Protein AF-A0A940D0T0-F1 (afdb_monomer_lite)

Sequence (142 aa):
MQDNKRLHYIYLGTQILNILDLILHKTCALSEDHSNIPIKELLTLLKERENLIKKLNPYREELNAYTKGNISIPREIEQILLKIKQRLSEINECDEKILNTLKAKKEKIVKEISELADNNMRRKFFDRTKGARSKFIDIKQR

Radius of gyration: 29.34 Å; chains: 1; bounding box: 61×20×94 Å

Structure (mmCIF, N/CA/C/O backbone):
data_AF-A0A940D0T0-F1
#
_entry.id   AF-A0A940D0T0-F1
#
loop_
_atom_site.group_PDB
_atom_site.id
_atom_site.type_symbol
_atom_site.label_atom_id
_atom_site.label_alt_id
_atom_site.label_comp_id
_atom_site.label_asym_id
_atom_site.label_entity_id
_atom_site.label_seq_id
_atom_site.pdbx_PDB_ins_code
_atom_site.Cartn_x
_atom_site.Cartn_y
_atom_site.Cartn_z
_atom_site.occupancy
_atom_site.B_iso_or_equiv
_atom_site.auth_seq_id
_atom_site.auth_comp_id
_atom_site.auth_asym_id
_atom_site.auth_atom_id
_atom_site.pdbx_PDB_model_num
ATOM 1 N N . MET A 1 1 ? -18.565 10.268 34.042 1.00 55.25 1 MET A N 1
ATOM 2 C CA . MET A 1 1 ? -17.339 10.818 33.403 1.00 55.25 1 MET A CA 1
ATOM 3 C C . MET A 1 1 ? -16.513 9.766 32.652 1.00 55.25 1 MET A C 1
ATOM 5 O O . MET A 1 1 ? -15.985 10.103 31.599 1.00 55.25 1 MET A O 1
ATOM 9 N N . GLN A 1 2 ? -16.390 8.522 33.138 1.00 60.72 2 GLN A N 1
ATOM 10 C CA . GLN A 1 2 ? -15.662 7.447 32.433 1.00 60.72 2 GLN A CA 1
ATOM 11 C C . GLN A 1 2 ? -16.304 7.030 31.098 1.00 60.72 2 GLN A C 1
ATOM 13 O O . GLN A 1 2 ? -15.575 6.841 30.126 1.00 60.72 2 GLN A O 1
ATOM 18 N N . ASP A 1 3 ? -17.637 6.983 31.010 1.00 68.25 3 ASP A N 1
ATOM 19 C CA . ASP A 1 3 ? -18.320 6.577 29.771 1.00 68.25 3 ASP A CA 1
ATOM 20 C C . ASP A 1 3 ? -18.083 7.547 28.609 1.00 68.25 3 ASP A C 1
ATOM 22 O O . ASP A 1 3 ? -17.789 7.105 27.502 1.00 68.25 3 ASP A O 1
ATOM 26 N N . ASN A 1 4 ? -18.066 8.861 28.864 1.00 78.06 4 ASN A N 1
ATOM 27 C CA . ASN A 1 4 ? -17.743 9.856 27.832 1.00 78.06 4 ASN A 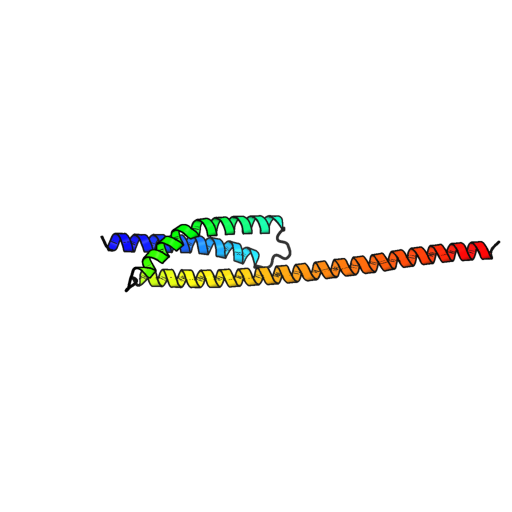CA 1
ATOM 28 C C . ASN A 1 4 ? -16.317 9.695 27.293 1.00 78.06 4 ASN A C 1
ATOM 30 O O . ASN A 1 4 ? -16.098 9.859 26.096 1.00 78.06 4 ASN A O 1
ATOM 34 N N . LYS A 1 5 ? -15.348 9.330 28.146 1.00 78.75 5 LYS A N 1
ATOM 35 C CA . LYS A 1 5 ? -13.984 9.035 27.685 1.00 78.75 5 LYS A CA 1
ATOM 36 C C . LYS A 1 5 ? -13.965 7.768 26.830 1.00 78.75 5 LYS A C 1
ATOM 38 O O . LYS A 1 5 ? -13.374 7.776 25.760 1.00 78.75 5 LYS A O 1
ATOM 43 N N . ARG A 1 6 ? -14.640 6.698 27.256 1.00 81.25 6 ARG A N 1
ATOM 44 C CA . ARG A 1 6 ? -14.729 5.445 26.486 1.00 81.25 6 ARG A CA 1
ATOM 45 C C . ARG A 1 6 ? -15.355 5.664 25.105 1.00 81.25 6 ARG A C 1
ATOM 47 O O . ARG A 1 6 ? -14.776 5.236 24.112 1.00 81.25 6 ARG A O 1
ATOM 54 N N . LEU A 1 7 ? -16.488 6.365 25.038 1.00 85.81 7 LEU A N 1
ATOM 55 C CA . LEU A 1 7 ? -17.162 6.726 23.785 1.00 85.81 7 LEU A CA 1
ATOM 56 C C . LEU A 1 7 ? -16.261 7.560 22.864 1.00 85.81 7 LEU A C 1
ATOM 58 O O . LEU A 1 7 ? -16.191 7.281 21.669 1.00 85.81 7 LEU A O 1
ATOM 62 N N . HIS A 1 8 ? -15.517 8.519 23.420 1.00 87.31 8 HIS A N 1
ATOM 63 C CA . HIS A 1 8 ? -14.552 9.323 22.667 1.00 87.31 8 HIS A CA 1
ATOM 64 C C . HIS A 1 8 ? -13.457 8.472 22.009 1.00 87.31 8 HIS A C 1
ATOM 66 O O . HIS A 1 8 ? -13.202 8.610 20.817 1.00 87.31 8 HIS A O 1
ATOM 72 N N . TYR A 1 9 ? -12.856 7.523 22.732 1.00 83.50 9 TYR A N 1
ATOM 73 C CA . TYR A 1 9 ? -11.807 6.668 22.158 1.00 83.50 9 TYR A CA 1
ATOM 74 C C . TYR A 1 9 ? -12.334 5.623 21.173 1.00 83.50 9 TYR A C 1
ATOM 76 O O . TYR A 1 9 ? -11.635 5.281 20.219 1.00 83.50 9 TYR A O 1
ATOM 84 N N . ILE A 1 10 ? -13.576 5.160 21.344 1.00 87.25 10 ILE A N 1
ATOM 85 C CA . ILE A 1 10 ? -14.262 4.348 20.328 1.00 87.25 10 ILE A CA 1
ATOM 86 C C . ILE A 1 10 ? -14.459 5.167 19.044 1.00 87.25 10 ILE A C 1
ATOM 88 O O . ILE A 1 10 ? -14.177 4.678 17.947 1.00 87.25 10 ILE A O 1
ATOM 92 N N . TYR A 1 11 ? -14.886 6.426 19.170 1.00 89.75 11 TYR A N 1
ATOM 93 C CA . TYR A 1 11 ? -15.023 7.338 18.037 1.00 89.75 11 TYR A CA 1
ATOM 94 C C . TYR A 1 11 ? -13.679 7.574 17.333 1.00 89.75 11 TYR A C 1
ATOM 96 O O . TYR A 1 11 ? -13.585 7.361 16.125 1.00 89.75 11 TYR A O 1
ATOM 104 N N . LEU A 1 12 ? -12.623 7.920 18.077 1.00 86.88 12 LEU A N 1
ATOM 105 C CA . LEU A 1 12 ? -11.271 8.102 17.534 1.00 86.88 12 LEU A CA 1
ATOM 106 C C . LEU A 1 12 ? -10.779 6.858 16.792 1.00 86.88 12 LEU A C 1
ATOM 108 O O . LEU A 1 12 ? -10.307 6.947 15.661 1.00 86.88 12 LEU A O 1
ATOM 112 N N . GLY A 1 13 ? -10.927 5.685 17.407 1.00 86.12 13 GLY A N 1
ATOM 113 C CA . GLY A 1 13 ? -10.534 4.424 16.797 1.00 86.12 13 GLY A CA 1
ATOM 114 C C . GLY A 1 13 ? -11.299 4.123 15.500 1.00 86.12 13 GLY A C 1
ATOM 115 O O . GLY A 1 13 ? -10.714 3.630 14.538 1.00 86.12 13 GLY A O 1
ATOM 116 N N . THR A 1 14 ? -12.579 4.497 15.432 1.00 89.00 14 THR A N 1
ATOM 117 C CA . THR A 1 14 ? -13.393 4.384 14.210 1.00 89.00 14 THR A CA 1
ATOM 118 C C . THR A 1 14 ? -12.912 5.347 13.119 1.00 89.00 14 THR A C 1
ATOM 120 O O . THR A 1 14 ? -12.796 4.949 11.963 1.00 89.00 14 THR A O 1
ATOM 123 N N . GLN A 1 15 ? -12.558 6.590 13.470 1.00 90.25 15 GLN A N 1
ATOM 124 C CA . GLN A 1 15 ? -11.981 7.550 12.516 1.00 90.25 15 GLN A CA 1
ATOM 125 C C . GLN A 1 15 ? -10.656 7.045 11.937 1.00 90.25 15 GLN A C 1
ATOM 127 O O . GLN A 1 15 ? -10.439 7.122 10.728 1.00 90.25 15 GLN A O 1
ATOM 132 N N . ILE A 1 16 ? -9.797 6.470 12.783 1.00 87.06 16 ILE A N 1
ATOM 133 C CA . ILE A 1 16 ? -8.548 5.844 12.342 1.00 87.06 16 ILE A CA 1
ATOM 134 C C . ILE A 1 16 ? -8.830 4.723 11.338 1.00 87.06 16 ILE A C 1
ATOM 136 O O . ILE A 1 16 ? -8.211 4.700 10.276 1.00 87.06 16 ILE A O 1
ATOM 140 N N . LEU A 1 17 ? -9.763 3.818 11.648 1.00 90.31 17 LEU A N 1
ATOM 141 C CA . LEU A 1 17 ? -10.114 2.711 10.757 1.00 90.31 17 LEU A CA 1
ATOM 142 C C . LEU A 1 17 ? -10.621 3.203 9.399 1.00 90.31 17 LEU A C 1
ATOM 144 O O . LEU A 1 17 ? -10.126 2.734 8.383 1.00 90.31 17 LEU A O 1
ATOM 148 N N . ASN A 1 18 ? -11.500 4.206 9.369 1.00 90.75 18 ASN A N 1
ATOM 149 C CA . ASN A 1 18 ? -11.997 4.779 8.115 1.00 90.75 18 ASN A CA 1
ATOM 150 C C . ASN A 1 18 ? -10.864 5.358 7.250 1.00 90.75 18 ASN A C 1
ATOM 152 O O . ASN A 1 18 ? -10.849 5.189 6.031 1.00 90.75 18 ASN A O 1
ATOM 156 N N . ILE A 1 19 ? -9.896 6.042 7.873 1.00 87.88 19 ILE A N 1
ATOM 157 C CA . ILE A 1 19 ? -8.727 6.575 7.162 1.00 87.88 19 ILE A CA 1
ATOM 158 C C . ILE A 1 19 ? -7.852 5.430 6.637 1.00 87.88 19 ILE A C 1
ATOM 160 O O . ILE A 1 19 ? -7.387 5.494 5.500 1.00 87.88 19 ILE A O 1
ATOM 164 N N . LEU A 1 20 ? -7.636 4.382 7.436 1.00 88.94 20 LEU A N 1
ATOM 165 C CA . LEU A 1 20 ? -6.860 3.212 7.023 1.00 88.94 20 LEU A CA 1
ATOM 166 C C . LEU A 1 20 ? -7.542 2.436 5.895 1.00 88.94 20 LEU A C 1
ATOM 168 O O . LEU A 1 20 ? -6.853 2.038 4.966 1.00 88.94 20 LEU A O 1
ATOM 172 N N . ASP A 1 21 ? -8.865 2.284 5.919 1.00 90.81 21 ASP A N 1
ATOM 173 C CA . ASP A 1 21 ? -9.632 1.659 4.837 1.00 90.81 21 ASP A CA 1
ATOM 174 C C . ASP A 1 21 ? -9.490 2.454 3.526 1.00 90.81 21 ASP A C 1
ATOM 176 O O . ASP A 1 21 ? -9.266 1.874 2.463 1.00 90.81 21 ASP A O 1
ATOM 180 N N . LEU A 1 22 ? -9.537 3.791 3.594 1.00 89.00 22 LEU A N 1
ATOM 181 C CA . LEU A 1 22 ? -9.295 4.665 2.439 1.00 89.00 22 LEU A CA 1
ATOM 182 C C . LEU A 1 22 ? -7.868 4.529 1.893 1.00 89.00 22 LEU A C 1
ATOM 184 O O . LEU A 1 22 ? -7.678 4.503 0.674 1.00 89.00 22 LEU A O 1
ATOM 188 N N . ILE A 1 23 ? -6.869 4.458 2.780 1.00 85.50 23 ILE A N 1
ATOM 189 C CA . ILE A 1 23 ? -5.475 4.220 2.390 1.00 85.50 23 ILE A CA 1
ATOM 190 C C . ILE A 1 23 ? -5.364 2.849 1.728 1.00 85.50 23 ILE A C 1
ATOM 192 O O . ILE A 1 23 ? -4.850 2.766 0.619 1.00 85.50 23 ILE A O 1
ATOM 196 N N . LEU A 1 24 ? -5.879 1.798 2.363 1.00 86.94 24 LEU A N 1
ATOM 197 C CA . LEU A 1 24 ? -5.821 0.428 1.867 1.00 86.94 24 LEU A CA 1
ATOM 198 C C . LEU A 1 24 ? -6.445 0.311 0.477 1.00 86.94 24 LEU A C 1
ATOM 200 O O . LEU A 1 24 ? -5.799 -0.195 -0.433 1.00 86.94 24 LEU A O 1
ATOM 204 N N . HIS A 1 25 ? -7.653 0.842 0.283 1.00 84.56 25 HIS A N 1
ATOM 205 C CA . HIS A 1 25 ? -8.326 0.819 -1.014 1.00 84.56 25 HIS A CA 1
ATOM 206 C C . HIS A 1 25 ? -7.478 1.487 -2.107 1.00 84.56 25 HIS A C 1
ATOM 208 O O . HIS A 1 25 ? -7.328 0.946 -3.200 1.00 84.56 25 HIS A O 1
ATOM 214 N N . LYS A 1 26 ? -6.879 2.651 -1.821 1.00 80.12 26 LYS A N 1
ATOM 215 C CA . LYS A 1 26 ? -6.013 3.354 -2.782 1.00 80.12 26 LYS A CA 1
ATOM 216 C C . LYS A 1 26 ? -4.702 2.607 -3.044 1.00 80.12 26 LYS A C 1
ATOM 218 O O . LYS A 1 26 ? -4.269 2.542 -4.190 1.00 80.12 26 LYS A O 1
ATOM 223 N N . THR A 1 27 ? -4.078 2.041 -2.014 1.00 77.38 27 THR A N 1
ATOM 224 C CA . THR A 1 27 ? -2.806 1.313 -2.133 1.00 77.38 27 THR A CA 1
ATOM 225 C C . THR A 1 27 ? -2.993 -0.025 -2.843 1.00 77.38 27 THR A C 1
ATOM 227 O O . THR A 1 27 ? -2.198 -0.383 -3.702 1.00 77.38 27 THR A O 1
ATOM 230 N N . CYS A 1 28 ? -4.063 -0.763 -2.564 1.00 79.06 28 CYS A N 1
ATOM 231 C CA . CYS A 1 28 ? -4.290 -2.032 -3.243 1.00 79.06 28 CYS A CA 1
ATOM 232 C C . CYS A 1 28 ? -4.764 -1.828 -4.691 1.00 79.06 28 CYS A C 1
ATOM 234 O O . CYS A 1 28 ? -4.319 -2.576 -5.558 1.00 79.06 28 CYS A O 1
ATOM 236 N N . ALA A 1 29 ? -5.499 -0.749 -4.996 1.00 74.94 29 ALA A N 1
ATOM 237 C CA . ALA A 1 29 ? -5.776 -0.344 -6.380 1.00 74.94 29 ALA A CA 1
ATOM 238 C C . ALA A 1 29 ? -4.500 -0.005 -7.181 1.00 74.94 29 ALA A C 1
ATOM 240 O O . ALA A 1 29 ? -4.460 -0.194 -8.391 1.00 74.94 29 ALA A O 1
ATOM 241 N N . LEU A 1 30 ? -3.437 0.468 -6.519 1.00 68.69 30 LEU A N 1
ATOM 242 C CA . LEU A 1 30 ? -2.110 0.622 -7.134 1.00 68.69 30 LEU A CA 1
ATOM 243 C C . LEU A 1 30 ? -1.375 -0.715 -7.337 1.00 68.69 30 LEU A C 1
ATOM 245 O O . LEU A 1 30 ? -0.460 -0.782 -8.159 1.00 68.69 30 LEU A O 1
ATOM 249 N N . SER A 1 31 ? -1.713 -1.736 -6.544 1.00 68.06 31 SER A N 1
ATOM 250 C CA . SER A 1 31 ? -1.067 -3.055 -6.554 1.00 68.06 31 SER A CA 1
ATOM 251 C C . SER A 1 31 ? -1.710 -4.044 -7.532 1.00 68.06 31 SER A C 1
ATOM 253 O O . SER A 1 31 ? -1.030 -4.959 -7.996 1.00 68.06 31 SER A O 1
ATOM 255 N N . GLU A 1 32 ? -3.002 -3.875 -7.833 1.00 66.69 32 GLU A N 1
ATOM 256 C CA . GLU A 1 32 ? -3.725 -4.685 -8.810 1.00 66.69 32 GLU A CA 1
ATOM 257 C C . GLU A 1 32 ? -3.336 -4.292 -10.240 1.00 66.69 32 GLU A C 1
ATOM 259 O O . GLU A 1 32 ? -3.003 -3.149 -10.546 1.00 66.69 32 GLU A O 1
ATOM 264 N N . ASP A 1 33 ? -3.282 -5.308 -11.091 1.00 56.09 33 ASP A N 1
ATOM 265 C CA . ASP A 1 33 ? -2.453 -5.410 -12.284 1.00 56.09 33 ASP A CA 1
ATOM 266 C C . ASP A 1 33 ? -2.693 -4.298 -13.318 1.00 56.09 33 ASP A C 1
ATOM 268 O O . ASP A 1 33 ? -3.495 -4.395 -14.249 1.00 56.09 33 ASP A O 1
ATOM 272 N N . HIS A 1 34 ? -1.968 -3.198 -13.155 1.00 54.31 34 HIS A N 1
ATOM 273 C CA . HIS A 1 34 ? -1.962 -2.085 -14.086 1.00 54.31 34 HIS A CA 1
ATOM 274 C C . HIS A 1 34 ? -0.516 -1.801 -14.489 1.00 54.31 34 HIS A C 1
ATOM 276 O O . HIS A 1 34 ? 0.147 -0.824 -14.113 1.00 54.31 34 HIS A O 1
ATOM 282 N N . SER A 1 35 ? -0.030 -2.668 -15.373 1.00 53.41 35 SER A N 1
ATOM 283 C CA . SER A 1 35 ? 1.114 -2.422 -16.254 1.00 53.41 35 SER A CA 1
ATOM 284 C C . SER A 1 35 ? 1.103 -1.014 -16.893 1.00 53.41 35 SER A C 1
ATOM 286 O O . SER A 1 35 ? 2.179 -0.511 -17.211 1.00 53.41 35 SER A O 1
ATOM 288 N N . ASN A 1 36 ? -0.048 -0.322 -16.908 1.00 59.88 36 ASN A N 1
ATOM 289 C CA . ASN A 1 36 ? -0.283 1.001 -17.486 1.00 59.88 36 ASN A CA 1
ATOM 290 C C . ASN A 1 36 ? -0.682 2.152 -16.532 1.00 59.88 36 ASN A C 1
ATOM 292 O O . ASN A 1 36 ? -1.110 3.175 -17.059 1.00 59.88 36 ASN A O 1
ATOM 296 N N . ILE A 1 37 ? -0.543 2.079 -15.193 1.00 64.56 37 ILE A N 1
ATOM 297 C CA . ILE A 1 37 ? -0.801 3.290 -14.367 1.00 64.56 37 ILE A CA 1
ATOM 298 C C . ILE A 1 37 ? 0.151 4.408 -14.819 1.00 64.56 37 ILE A C 1
ATOM 300 O O . ILE A 1 37 ? 1.374 4.252 -14.685 1.00 64.56 37 ILE A O 1
ATOM 304 N N . PRO A 1 38 ? -0.361 5.537 -15.344 1.00 66.44 38 PRO A N 1
ATOM 305 C CA . PRO A 1 38 ? 0.466 6.676 -15.692 1.00 66.44 38 PRO A CA 1
ATOM 306 C C . PRO A 1 38 ? 1.221 7.149 -14.450 1.00 66.44 38 PRO A C 1
ATOM 308 O O . PRO A 1 38 ? 0.636 7.306 -13.380 1.00 66.44 38 PRO A O 1
ATOM 311 N N . ILE A 1 39 ? 2.514 7.461 -14.586 1.00 69.38 39 ILE A N 1
ATOM 312 C CA . ILE A 1 39 ? 3.349 7.963 -13.472 1.00 69.38 39 ILE A CA 1
ATOM 313 C C . ILE A 1 39 ? 2.669 9.139 -12.742 1.00 69.38 39 ILE A C 1
ATOM 315 O O . ILE A 1 39 ? 2.790 9.289 -11.529 1.00 69.38 39 ILE A O 1
ATOM 319 N N . LYS A 1 40 ? 1.898 9.950 -13.473 1.00 70.19 40 LYS A N 1
ATOM 320 C CA . LYS A 1 40 ? 1.109 11.062 -12.933 1.00 70.19 40 LYS A CA 1
ATOM 321 C C . LYS A 1 40 ? 0.022 10.615 -11.945 1.00 70.19 40 LYS A C 1
ATOM 323 O O . LYS A 1 40 ? -0.148 11.264 -10.920 1.00 70.19 40 LYS A O 1
ATOM 328 N N . GLU A 1 41 ? -0.693 9.532 -12.230 1.00 72.69 41 GLU A N 1
ATOM 329 C CA . GLU A 1 41 ? -1.723 8.984 -11.337 1.00 72.69 41 GLU A CA 1
ATOM 330 C C . GLU A 1 41 ? -1.095 8.371 -10.085 1.00 72.69 41 GLU A C 1
ATOM 332 O O . GLU A 1 41 ? -1.570 8.617 -8.977 1.00 72.69 41 GLU A O 1
ATOM 337 N N . LEU A 1 42 ? 0.046 7.693 -10.243 1.00 70.88 42 LEU A N 1
ATOM 338 C CA . LEU A 1 42 ? 0.837 7.180 -9.124 1.00 70.88 42 LEU A CA 1
ATOM 339 C C . LEU A 1 42 ? 1.264 8.310 -8.169 1.00 70.88 42 LEU A C 1
ATOM 341 O O . LEU A 1 42 ? 1.115 8.199 -6.955 1.00 70.88 42 LEU A O 1
ATOM 345 N N . LEU A 1 43 ? 1.745 9.434 -8.712 1.00 75.56 43 LEU A N 1
ATOM 346 C CA . LEU A 1 43 ? 2.121 10.610 -7.921 1.00 75.56 43 LEU A CA 1
ATOM 347 C C . LEU A 1 43 ? 0.929 11.244 -7.193 1.00 75.56 43 LEU A C 1
ATOM 349 O O . LEU A 1 43 ? 1.079 11.698 -6.058 1.00 75.56 43 LEU A O 1
ATOM 353 N N . THR A 1 44 ? -0.246 11.286 -7.824 1.00 79.88 44 THR A N 1
ATOM 354 C CA . THR A 1 44 ? -1.473 11.782 -7.186 1.00 79.88 44 THR A CA 1
ATOM 355 C C . THR A 1 44 ? -1.873 10.890 -6.015 1.00 79.88 44 THR A C 1
ATOM 357 O O . THR A 1 44 ? -2.077 11.393 -4.911 1.00 79.88 44 THR A O 1
ATOM 360 N N . LEU A 1 45 ? -1.897 9.572 -6.216 1.00 73.75 45 LEU A N 1
ATOM 361 C CA . LEU A 1 45 ? -2.260 8.611 -5.175 1.00 73.75 45 LEU A CA 1
ATOM 362 C C . LEU A 1 45 ? -1.270 8.636 -4.000 1.00 73.75 45 LEU A C 1
ATOM 364 O O . LEU A 1 45 ? -1.689 8.582 -2.844 1.00 73.75 45 LEU A O 1
ATOM 368 N N . LEU A 1 46 ? 0.028 8.827 -4.265 1.00 76.25 46 LEU A N 1
ATOM 369 C CA . LEU A 1 46 ? 1.038 9.024 -3.220 1.00 76.25 46 LEU A CA 1
ATOM 370 C C . LEU A 1 46 ? 0.791 10.296 -2.394 1.00 76.25 46 LEU A C 1
ATOM 372 O O . LEU A 1 46 ? 0.855 10.245 -1.165 1.00 76.25 46 LEU A O 1
ATOM 376 N N . LYS A 1 47 ? 0.462 11.423 -3.040 1.00 80.38 47 LYS A N 1
ATOM 377 C CA . LYS A 1 47 ? 0.124 12.677 -2.340 1.00 80.38 47 LYS A CA 1
ATOM 378 C C . LYS A 1 47 ? -1.139 12.539 -1.494 1.00 80.38 47 LYS A C 1
ATOM 380 O O . LYS A 1 47 ? -1.193 13.027 -0.367 1.00 80.38 47 LYS A O 1
ATOM 385 N N . GLU A 1 48 ? -2.161 11.873 -2.021 1.00 79.50 48 GLU A N 1
ATOM 386 C CA . GLU A 1 48 ? -3.395 11.602 -1.284 1.00 79.50 48 GLU A CA 1
ATOM 387 C C . GLU A 1 48 ? -3.139 10.708 -0.067 1.00 79.50 48 GLU A C 1
ATOM 389 O O . GLU A 1 48 ? -3.622 11.019 1.023 1.00 79.50 48 GLU A O 1
ATOM 394 N N . ARG A 1 49 ? -2.319 9.658 -0.214 1.00 74.56 49 ARG A N 1
ATOM 395 C CA . ARG A 1 49 ? -1.873 8.802 0.896 1.00 74.56 49 ARG A CA 1
ATOM 396 C C . ARG A 1 49 ? -1.115 9.601 1.956 1.00 74.56 49 ARG A C 1
ATOM 398 O O . ARG A 1 49 ? -1.396 9.451 3.141 1.00 74.56 49 ARG A O 1
ATOM 405 N N . GLU A 1 50 ? -0.198 10.481 1.558 1.00 82.38 50 GLU A N 1
ATOM 406 C CA . GLU A 1 50 ? 0.539 11.341 2.492 1.00 82.38 50 GLU A CA 1
ATOM 407 C C . GLU A 1 50 ? -0.402 12.272 3.275 1.00 82.38 50 GLU A C 1
ATOM 409 O O . GLU A 1 50 ? -0.279 12.414 4.493 1.00 82.38 50 GLU A O 1
ATOM 414 N N . ASN A 1 51 ? -1.395 12.858 2.602 1.00 82.31 51 ASN A N 1
ATOM 415 C CA . ASN A 1 51 ? -2.417 13.680 3.248 1.00 82.31 51 ASN A CA 1
ATOM 416 C C . ASN A 1 51 ? -3.276 12.872 4.234 1.00 82.31 51 ASN A C 1
ATOM 418 O O . ASN A 1 51 ? -3.601 13.371 5.311 1.00 82.31 51 ASN A O 1
ATOM 422 N N . LEU A 1 52 ? -3.629 11.628 3.897 1.00 79.75 52 LEU A N 1
ATOM 423 C CA . LEU A 1 52 ? -4.360 10.729 4.795 1.00 79.75 52 LEU A CA 1
ATOM 424 C C . LEU A 1 52 ? -3.519 10.344 6.021 1.00 79.75 52 LEU A C 1
ATOM 426 O O . LEU A 1 52 ? -4.036 10.376 7.135 1.00 79.75 52 LEU A O 1
ATOM 430 N N . ILE A 1 53 ? -2.217 10.087 5.857 1.00 79.56 53 ILE A N 1
ATOM 431 C CA . ILE A 1 53 ? -1.295 9.848 6.983 1.00 79.56 53 ILE A CA 1
ATOM 432 C C . ILE A 1 53 ? -1.217 11.077 7.899 1.00 79.56 53 ILE A C 1
ATOM 434 O O . ILE A 1 53 ? -1.291 10.946 9.121 1.00 79.56 53 ILE A O 1
ATOM 438 N N . LYS A 1 54 ? -1.128 12.288 7.335 1.00 80.69 54 LYS A N 1
ATOM 439 C CA . LYS A 1 54 ? -1.138 13.529 8.131 1.00 80.69 54 LYS A CA 1
ATOM 440 C C . LYS A 1 54 ? -2.426 13.679 8.941 1.00 80.69 54 LYS A C 1
ATOM 442 O O . LYS A 1 54 ? -2.362 14.058 10.105 1.00 80.69 54 LYS A O 1
ATOM 447 N N . LYS A 1 55 ? -3.579 13.338 8.352 1.00 78.62 55 LYS A N 1
ATOM 448 C CA . LYS A 1 55 ? -4.875 13.314 9.054 1.00 78.62 55 LYS A CA 1
ATOM 449 C C . LYS A 1 55 ? -4.949 12.230 10.130 1.00 78.62 55 LYS A C 1
ATOM 451 O O . LYS A 1 55 ? -5.641 12.422 11.119 1.00 78.62 55 LYS A O 1
ATOM 456 N N . LEU A 1 56 ? -4.243 11.114 9.953 1.00 78.00 56 LEU A N 1
ATOM 457 C CA . LEU A 1 56 ? -4.214 10.004 10.904 1.00 78.00 56 LEU A CA 1
ATOM 458 C C . LEU A 1 56 ? -3.421 10.329 12.180 1.00 78.00 56 LEU A C 1
ATOM 460 O O . LEU A 1 56 ? -3.806 9.896 13.266 1.00 78.00 56 LEU A O 1
ATOM 464 N N . ASN A 1 57 ? -2.318 11.073 12.054 1.00 81.75 57 ASN A N 1
ATOM 465 C CA . ASN A 1 57 ? -1.402 11.372 13.159 1.00 81.75 57 ASN A CA 1
ATOM 466 C C . ASN A 1 57 ? -2.073 11.907 14.439 1.00 81.75 57 ASN A C 1
ATOM 468 O O . ASN A 1 57 ? -1.841 11.295 15.483 1.00 81.75 57 ASN A O 1
ATOM 472 N N . PRO A 1 58 ? -2.922 12.956 14.405 1.00 80.38 58 PRO A N 1
ATOM 473 C CA . PRO A 1 58 ? -3.536 13.478 15.628 1.00 80.38 58 PRO A CA 1
ATOM 474 C C . PRO A 1 58 ? -4.396 12.424 16.342 1.00 80.38 58 PRO A C 1
ATOM 476 O O . PRO A 1 58 ? -4.279 12.244 17.552 1.00 80.38 58 PRO A O 1
ATOM 479 N N . TYR A 1 59 ? -5.186 11.646 15.595 1.00 79.75 59 TYR A N 1
ATOM 480 C CA . TYR A 1 59 ? -6.012 10.582 16.171 1.00 79.75 59 TYR A CA 1
ATOM 481 C C . TYR A 1 59 ? -5.168 9.454 16.779 1.00 79.75 59 TYR A C 1
ATOM 483 O O . TYR A 1 59 ? -5.501 8.914 17.836 1.00 79.75 59 TYR A O 1
ATOM 491 N N . ARG A 1 60 ? -4.056 9.097 16.125 1.00 79.25 60 ARG A N 1
ATOM 492 C CA . ARG A 1 60 ? -3.121 8.073 16.608 1.00 79.25 60 ARG A CA 1
ATOM 493 C C . ARG A 1 60 ? -2.429 8.501 17.899 1.00 79.25 60 ARG A C 1
ATOM 495 O O . ARG A 1 60 ? -2.280 7.678 18.800 1.00 79.25 60 ARG A O 1
ATOM 502 N N . GLU A 1 61 ? -1.963 9.742 17.974 1.00 82.38 61 GLU A N 1
ATOM 503 C CA . GLU A 1 61 ? -1.304 10.282 19.167 1.00 82.38 61 GLU A CA 1
ATOM 504 C C . GLU A 1 61 ? -2.247 10.265 20.369 1.00 82.38 61 GLU A C 1
ATOM 506 O O . GLU A 1 61 ? -1.879 9.766 21.435 1.00 82.38 61 GLU A O 1
ATOM 511 N N . GLU A 1 62 ? -3.486 10.707 20.168 1.00 81.75 62 GLU A N 1
ATOM 512 C CA . GLU A 1 62 ? -4.507 10.740 21.210 1.00 81.75 62 GLU A CA 1
ATOM 513 C C . GLU A 1 62 ? -4.900 9.328 21.683 1.00 81.75 62 GLU A C 1
ATOM 515 O O . GLU A 1 62 ? -4.936 9.055 22.886 1.00 81.75 62 GLU A O 1
ATOM 520 N N . LEU A 1 63 ? -5.097 8.381 20.756 1.00 77.94 63 LEU A N 1
ATOM 521 C CA . LEU A 1 63 ? -5.380 6.984 21.104 1.00 77.94 63 LEU A CA 1
ATOM 522 C C . LEU A 1 63 ? -4.194 6.311 21.821 1.00 77.94 63 LEU A C 1
ATOM 524 O O . LEU A 1 63 ? -4.393 5.531 22.753 1.00 77.94 63 LEU A O 1
ATOM 528 N N . ASN A 1 64 ? -2.955 6.624 21.430 1.00 81.69 64 ASN A N 1
ATOM 529 C CA . ASN A 1 64 ? -1.750 6.113 22.091 1.00 81.69 64 ASN A CA 1
ATOM 530 C C . ASN A 1 64 ? -1.575 6.660 23.512 1.00 81.69 64 ASN A C 1
ATOM 532 O O . ASN A 1 64 ? -1.106 5.941 24.395 1.00 81.69 64 ASN A O 1
ATOM 536 N N . ALA A 1 65 ? -1.930 7.924 23.749 1.00 81.00 65 ALA A N 1
ATOM 537 C CA . ALA A 1 65 ? -1.908 8.500 25.089 1.00 81.00 65 ALA A CA 1
ATOM 538 C C . ALA A 1 65 ? -2.877 7.754 26.021 1.00 81.00 65 ALA A C 1
ATOM 540 O O . ALA A 1 65 ? -2.533 7.436 27.160 1.00 81.00 65 ALA A O 1
ATOM 541 N N . TYR A 1 66 ? -4.056 7.391 25.512 1.00 78.31 66 TYR A N 1
ATOM 542 C CA . TYR A 1 66 ? -5.030 6.602 26.259 1.00 78.31 66 TYR A CA 1
ATOM 543 C C . TYR A 1 66 ? -4.559 5.184 26.566 1.00 78.31 66 TYR A C 1
ATOM 545 O O . TYR A 1 66 ? -4.704 4.730 27.698 1.00 78.31 66 TYR A O 1
ATOM 553 N N . THR A 1 67 ? -3.987 4.475 25.594 1.00 74.94 67 THR A N 1
ATOM 554 C CA . THR A 1 67 ? -3.529 3.096 25.820 1.00 74.94 67 THR A CA 1
ATOM 555 C C . THR A 1 67 ? -2.361 3.028 26.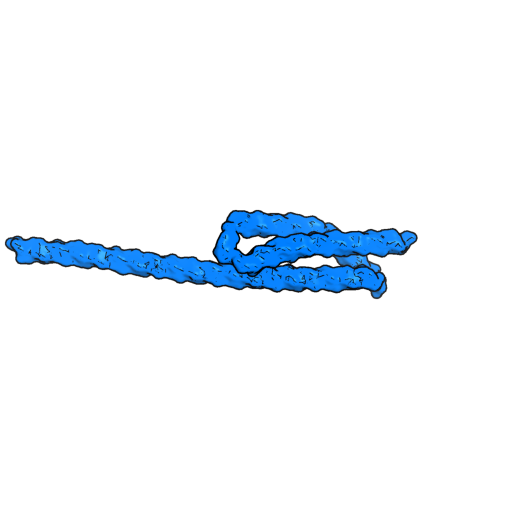798 1.00 74.94 67 THR A C 1
ATOM 557 O O . THR A 1 67 ? -2.335 2.133 27.635 1.00 74.94 67 THR A O 1
ATOM 560 N N . LYS A 1 68 ? -1.433 3.993 26.766 1.00 79.56 68 LYS A N 1
ATOM 561 C CA . LYS A 1 68 ? -0.322 4.069 27.731 1.00 79.56 68 LYS A CA 1
ATOM 562 C C . LYS A 1 68 ? -0.770 4.404 29.155 1.00 79.56 68 LYS A C 1
ATOM 564 O O . LYS A 1 68 ? -0.124 3.979 30.105 1.00 79.56 68 LYS A O 1
ATOM 569 N N . GLY A 1 69 ? -1.837 5.189 29.303 1.00 71.88 69 GLY A N 1
ATOM 570 C CA . GLY A 1 69 ? -2.329 5.654 30.601 1.00 71.88 69 GLY A CA 1
ATOM 571 C C . GLY A 1 69 ? -3.275 4.694 31.326 1.00 71.88 69 GLY A C 1
ATOM 572 O O . GLY A 1 69 ? -3.629 4.970 32.470 1.00 71.88 69 GLY A O 1
ATOM 573 N N . ASN A 1 70 ? -3.709 3.594 30.696 1.00 72.00 70 ASN A N 1
ATOM 574 C CA . ASN A 1 70 ? -4.702 2.682 31.269 1.00 72.00 70 ASN A CA 1
ATOM 575 C C . ASN A 1 70 ? -4.150 1.268 31.468 1.00 72.00 70 ASN A C 1
ATOM 577 O O . ASN A 1 70 ? -3.669 0.635 30.53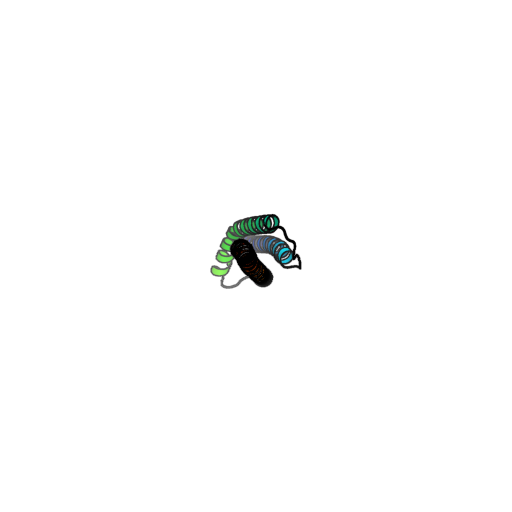6 1.00 72.00 70 ASN A O 1
ATOM 581 N N . ILE A 1 71 ? -4.306 0.750 32.689 1.00 64.25 71 ILE A N 1
ATOM 582 C CA . ILE A 1 71 ? -3.915 -0.617 33.080 1.00 64.25 71 ILE A CA 1
ATOM 583 C C . ILE A 1 71 ? -4.896 -1.660 32.511 1.00 64.25 71 ILE A C 1
ATOM 585 O O . ILE A 1 71 ? -4.521 -2.799 32.252 1.00 64.25 71 ILE A O 1
ATOM 589 N N . SER A 1 72 ? -6.153 -1.265 32.287 1.00 76.62 72 SER A N 1
ATOM 590 C CA . SER A 1 72 ? -7.191 -2.102 31.687 1.00 76.62 72 SER A CA 1
ATOM 591 C C . SER A 1 72 ? -7.868 -1.336 30.555 1.00 76.62 72 SER A C 1
ATOM 593 O O . SER A 1 72 ? -8.455 -0.274 30.770 1.00 76.62 72 SER A O 1
ATOM 595 N N . ILE A 1 73 ? -7.737 -1.860 29.337 1.00 78.50 73 ILE A N 1
ATOM 596 C CA . ILE A 1 73 ? -8.349 -1.294 28.137 1.00 78.50 73 ILE A CA 1
ATOM 597 C C . ILE A 1 73 ? -9.724 -1.952 27.956 1.00 78.50 73 ILE A C 1
ATOM 599 O O . ILE A 1 73 ? -9.819 -3.179 28.007 1.00 78.50 73 ILE A O 1
ATOM 603 N N . PRO A 1 74 ? -10.796 -1.176 27.722 1.00 84.81 74 PRO A N 1
ATOM 604 C CA . PRO A 1 74 ? -12.097 -1.734 27.375 1.00 84.81 74 PRO A CA 1
ATOM 605 C C . PRO A 1 74 ? -12.025 -2.647 26.146 1.00 84.81 74 PRO A C 1
ATOM 607 O O . PRO A 1 74 ? -11.378 -2.310 25.151 1.00 84.81 74 PRO A O 1
ATOM 610 N N . ARG A 1 75 ? -12.750 -3.770 26.182 1.00 85.69 75 ARG A N 1
ATOM 611 C CA . ARG A 1 75 ? -12.736 -4.795 25.126 1.00 85.69 75 ARG A CA 1
ATOM 612 C C . ARG A 1 75 ? -13.057 -4.240 23.734 1.00 85.69 75 ARG A C 1
ATOM 614 O O . ARG A 1 75 ? -12.477 -4.694 22.753 1.00 85.69 75 ARG A O 1
ATOM 621 N N . GLU A 1 76 ? -13.946 -3.251 23.613 1.00 84.44 76 GLU A N 1
ATOM 622 C CA . GLU A 1 76 ? -14.242 -2.631 22.311 1.00 84.44 76 GLU A CA 1
ATOM 623 C C . GLU A 1 76 ? -13.039 -1.873 21.743 1.00 84.44 76 GLU A C 1
ATOM 625 O O . GLU A 1 76 ? -12.773 -1.933 20.545 1.00 84.44 76 GLU A O 1
ATOM 630 N N . ILE A 1 77 ? -12.285 -1.183 22.601 1.00 82.06 77 ILE A N 1
ATOM 631 C CA . ILE A 1 77 ? -11.087 -0.443 22.193 1.00 82.06 77 ILE A CA 1
ATOM 632 C C . ILE A 1 77 ? -9.983 -1.428 21.805 1.00 82.06 77 ILE A C 1
ATOM 634 O O . ILE A 1 77 ? -9.307 -1.226 20.800 1.00 82.06 77 ILE A O 1
ATOM 638 N N . GLU A 1 78 ? -9.845 -2.534 22.537 1.00 84.69 78 GLU A N 1
ATOM 639 C CA . GLU A 1 78 ? -8.936 -3.623 22.174 1.00 84.69 78 GLU A CA 1
ATOM 640 C C . GLU A 1 78 ? -9.261 -4.212 20.791 1.00 84.69 78 GLU A C 1
ATOM 642 O O . GLU A 1 78 ? -8.368 -4.356 19.953 1.00 84.69 78 GLU A O 1
ATOM 647 N N . GLN A 1 79 ? -10.540 -4.474 20.501 1.00 88.50 79 GLN A N 1
ATOM 648 C CA . GLN A 1 79 ? -10.972 -4.932 19.176 1.00 88.50 79 GLN A CA 1
ATOM 649 C C . GLN A 1 79 ? -10.649 -3.919 18.074 1.00 88.50 79 GLN A C 1
ATOM 651 O O . GLN A 1 79 ? -10.218 -4.311 16.988 1.00 88.50 79 GLN A O 1
ATOM 656 N N . ILE A 1 80 ? -10.828 -2.621 18.332 1.00 87.38 80 ILE A N 1
ATOM 657 C CA . ILE A 1 80 ? -10.458 -1.578 17.371 1.00 87.38 80 ILE A CA 1
ATOM 658 C C . ILE A 1 80 ? -8.945 -1.578 17.128 1.00 87.38 80 ILE A C 1
ATOM 660 O O . ILE A 1 80 ? -8.517 -1.554 15.977 1.00 87.38 80 ILE A O 1
ATOM 664 N N . LEU A 1 81 ? -8.126 -1.673 18.177 1.00 84.12 81 LEU A N 1
ATOM 665 C CA . LEU A 1 81 ? -6.668 -1.742 18.046 1.00 84.12 81 LEU A CA 1
ATOM 666 C C . LEU A 1 81 ? -6.216 -2.968 17.241 1.00 84.12 81 LEU A C 1
ATOM 668 O O . LEU A 1 81 ? -5.295 -2.857 16.432 1.00 84.12 81 LEU A O 1
ATOM 672 N N . LEU A 1 82 ? -6.866 -4.120 17.426 1.00 87.88 82 LEU A N 1
ATOM 673 C CA . LEU A 1 82 ? -6.616 -5.318 16.620 1.00 87.88 82 LEU A CA 1
ATOM 674 C C . LEU A 1 82 ? -6.941 -5.081 15.141 1.00 87.88 82 LEU A C 1
ATOM 676 O O . LEU A 1 82 ? -6.101 -5.363 14.288 1.00 87.88 82 LEU A O 1
ATOM 680 N N . LYS A 1 83 ? -8.102 -4.489 14.834 1.00 90.69 83 LYS A N 1
ATOM 681 C CA . LYS A 1 83 ? -8.472 -4.127 13.456 1.00 90.69 83 LYS A CA 1
ATOM 682 C C . LYS A 1 83 ? -7.485 -3.134 12.841 1.00 90.69 83 LYS A C 1
ATOM 684 O O . LYS A 1 83 ? -7.096 -3.297 11.692 1.00 90.69 83 LYS A O 1
ATOM 689 N N . ILE A 1 84 ? -7.027 -2.142 13.608 1.00 86.56 84 ILE A N 1
ATOM 690 C CA . ILE A 1 84 ? -6.011 -1.176 13.162 1.00 86.56 84 ILE A CA 1
ATOM 691 C C . ILE A 1 84 ? -4.715 -1.899 12.787 1.00 86.56 84 ILE A C 1
ATOM 693 O O . ILE A 1 84 ? -4.164 -1.651 11.717 1.00 86.56 84 ILE A O 1
ATOM 697 N N . LYS A 1 85 ? -4.235 -2.816 13.638 1.00 86.25 85 LYS A N 1
ATOM 698 C CA . LYS A 1 85 ? -3.037 -3.620 13.350 1.00 86.25 85 LYS A CA 1
ATOM 699 C C . LYS A 1 85 ? -3.210 -4.459 12.088 1.00 86.25 85 LYS A C 1
ATOM 701 O O . LYS A 1 85 ? -2.302 -4.487 11.263 1.00 86.25 85 LYS A O 1
ATOM 706 N N . GLN A 1 86 ? -4.369 -5.095 11.926 1.00 91.00 86 GLN A N 1
ATOM 707 C CA . GLN A 1 86 ? -4.682 -5.872 10.732 1.00 91.00 86 GLN A CA 1
ATOM 708 C C . GLN A 1 86 ? -4.634 -4.997 9.471 1.00 91.00 86 GLN A C 1
ATOM 710 O O . GLN A 1 86 ? -3.918 -5.330 8.533 1.00 91.00 86 GLN A O 1
ATOM 715 N N . ARG A 1 87 ? -5.299 -3.833 9.476 1.00 89.06 87 ARG A N 1
ATOM 716 C CA . ARG A 1 87 ? -5.272 -2.900 8.338 1.00 89.06 87 ARG A CA 1
ATOM 717 C C . ARG A 1 87 ? -3.874 -2.405 7.999 1.00 89.06 87 ARG A C 1
ATOM 719 O O . ARG A 1 87 ? -3.540 -2.286 6.828 1.00 89.06 87 ARG A O 1
ATOM 726 N N . LEU A 1 88 ? -3.043 -2.135 9.004 1.00 86.75 88 LEU A N 1
ATOM 727 C CA . LEU A 1 88 ? -1.647 -1.761 8.776 1.00 86.75 88 LEU A CA 1
ATOM 728 C C . LEU A 1 88 ? -0.849 -2.892 8.111 1.00 86.75 88 LEU A C 1
ATOM 730 O O . LEU A 1 88 ? -0.035 -2.612 7.237 1.00 86.75 88 LEU A O 1
ATOM 734 N N . SER A 1 89 ? -1.099 -4.150 8.488 1.00 88.56 89 SER A N 1
ATOM 735 C CA . SER A 1 89 ? -0.490 -5.312 7.827 1.00 88.56 89 SER A CA 1
ATOM 736 C C . SER A 1 89 ? -0.907 -5.402 6.359 1.00 88.56 89 SER A C 1
ATOM 738 O O . SER A 1 89 ? -0.049 -5.497 5.489 1.00 88.56 89 SER A O 1
ATOM 740 N N . GLU A 1 90 ? -2.205 -5.282 6.073 1.00 89.75 90 GLU A N 1
ATOM 741 C CA . GLU A 1 90 ? -2.744 -5.332 4.706 1.00 89.75 90 GLU A CA 1
ATOM 742 C C . GLU A 1 90 ? -2.185 -4.190 3.830 1.00 89.75 90 GLU A C 1
ATOM 744 O O . GLU A 1 90 ? -1.829 -4.400 2.671 1.00 89.75 90 GLU A O 1
ATOM 749 N N . ILE A 1 91 ? -2.035 -2.982 4.393 1.00 86.94 91 ILE A N 1
ATOM 750 C CA . ILE A 1 91 ? -1.398 -1.850 3.700 1.00 86.94 91 ILE A CA 1
ATOM 751 C C . ILE A 1 91 ? 0.065 -2.167 3.373 1.00 86.94 91 ILE A C 1
ATOM 753 O O . ILE A 1 91 ? 0.493 -1.910 2.249 1.00 86.94 91 ILE A O 1
ATOM 757 N N . ASN A 1 92 ? 0.818 -2.734 4.321 1.00 86.88 92 ASN A N 1
ATOM 758 C CA . ASN A 1 92 ? 2.218 -3.102 4.098 1.00 86.88 92 ASN A CA 1
ATOM 759 C C . ASN A 1 92 ? 2.359 -4.152 2.989 1.00 86.88 92 ASN A C 1
ATOM 761 O O . ASN A 1 92 ? 3.228 -4.018 2.132 1.00 86.88 92 ASN A O 1
ATOM 765 N N . GLU A 1 93 ? 1.483 -5.157 2.955 1.00 88.75 93 GLU A N 1
ATOM 766 C CA . GLU A 1 93 ? 1.469 -6.160 1.886 1.00 88.75 93 GLU A CA 1
ATOM 767 C C . GLU A 1 93 ? 1.209 -5.526 0.508 1.00 88.75 93 GLU A C 1
ATOM 769 O O . GLU A 1 93 ? 1.872 -5.872 -0.475 1.00 88.75 93 GLU A O 1
ATOM 774 N N . CYS A 1 94 ? 0.280 -4.566 0.415 1.00 85.31 94 CYS A N 1
ATOM 775 C CA . CYS A 1 94 ? 0.047 -3.828 -0.830 1.00 85.31 94 CYS A CA 1
ATOM 776 C C . CYS A 1 94 ? 1.252 -2.932 -1.201 1.00 85.31 94 CYS A C 1
ATOM 778 O O . CYS A 1 94 ? 1.644 -2.902 -2.371 1.00 85.31 94 CYS A O 1
ATOM 780 N N . ASP A 1 95 ? 1.906 -2.280 -0.232 1.00 83.44 95 ASP A N 1
ATOM 781 C CA . ASP A 1 95 ? 3.128 -1.486 -0.450 1.00 83.44 95 ASP A CA 1
ATOM 782 C C . ASP A 1 95 ? 4.294 -2.355 -0.981 1.00 83.44 95 ASP A C 1
ATOM 784 O O . ASP A 1 95 ? 5.005 -1.953 -1.910 1.00 83.44 95 ASP A O 1
ATOM 788 N N . GLU A 1 96 ? 4.473 -3.575 -0.464 1.00 85.69 96 GLU A N 1
ATOM 789 C CA . GLU A 1 96 ? 5.490 -4.520 -0.950 1.00 85.69 96 GLU A CA 1
ATOM 790 C C . GLU A 1 96 ? 5.240 -4.960 -2.399 1.00 85.69 96 GLU A C 1
ATOM 792 O O . GLU A 1 96 ? 6.173 -4.996 -3.213 1.00 85.69 96 GLU A O 1
ATOM 797 N N . LYS A 1 97 ? 3.981 -5.239 -2.760 1.00 84.44 97 LYS A N 1
ATOM 798 C CA . LYS A 1 97 ? 3.597 -5.571 -4.144 1.00 84.44 97 LYS A CA 1
ATOM 799 C C . LYS A 1 97 ? 3.911 -4.428 -5.109 1.00 84.44 97 LYS A C 1
ATOM 801 O O . LYS A 1 97 ? 4.480 -4.665 -6.182 1.00 84.44 97 LYS A O 1
ATOM 806 N N . ILE A 1 98 ? 3.608 -3.186 -4.722 1.00 80.62 98 ILE A N 1
ATOM 807 C CA . ILE A 1 98 ? 3.946 -1.992 -5.512 1.00 80.62 98 ILE A CA 1
ATOM 808 C C . ILE A 1 98 ? 5.464 -1.890 -5.688 1.00 80.62 98 ILE A C 1
ATOM 810 O O . ILE A 1 98 ? 5.949 -1.710 -6.808 1.00 80.62 98 ILE A O 1
ATOM 814 N N . LEU A 1 99 ? 6.230 -2.044 -4.604 1.00 83.69 99 LEU A N 1
ATOM 815 C CA . LEU A 1 99 ? 7.689 -1.948 -4.641 1.00 83.69 99 LEU A CA 1
ATOM 816 C C . LEU A 1 99 ? 8.305 -2.982 -5.591 1.00 83.69 99 LEU A C 1
ATOM 818 O O . LEU A 1 99 ? 9.185 -2.645 -6.388 1.00 83.69 99 LEU A O 1
ATOM 822 N N . ASN A 1 100 ? 7.838 -4.228 -5.533 1.00 84.69 100 ASN A N 1
ATOM 823 C CA . ASN A 1 100 ? 8.314 -5.298 -6.408 1.00 84.69 100 ASN A CA 1
ATOM 824 C C . ASN A 1 100 ? 7.964 -5.028 -7.878 1.00 84.69 100 ASN A C 1
ATOM 826 O O . ASN A 1 100 ? 8.821 -5.174 -8.753 1.00 84.69 100 ASN A O 1
ATOM 830 N N . THR A 1 101 ? 6.756 -4.530 -8.146 1.00 81.56 101 THR A N 1
ATOM 831 C CA . THR A 1 101 ? 6.320 -4.139 -9.496 1.00 81.56 101 THR A CA 1
ATOM 832 C C . THR A 1 101 ? 7.187 -3.015 -10.070 1.00 81.56 101 THR A C 1
ATOM 834 O O . THR A 1 101 ? 7.635 -3.087 -11.216 1.00 81.56 101 THR A O 1
ATOM 837 N N . LEU A 1 102 ? 7.486 -1.984 -9.273 1.00 80.50 102 LEU A N 1
ATOM 838 C CA . LEU A 1 102 ? 8.344 -0.871 -9.691 1.00 80.50 102 LEU A CA 1
ATOM 839 C C . LEU A 1 102 ? 9.787 -1.319 -9.955 1.00 80.50 102 LEU A C 1
ATOM 841 O O . LEU A 1 102 ? 10.393 -0.875 -10.933 1.00 80.50 102 LEU A O 1
ATOM 845 N N . LYS A 1 103 ? 10.334 -2.221 -9.128 1.00 85.56 103 LYS A N 1
ATOM 846 C CA . LYS A 1 103 ? 11.664 -2.815 -9.349 1.00 85.56 103 LYS A CA 1
ATOM 847 C C . LYS A 1 103 ? 11.7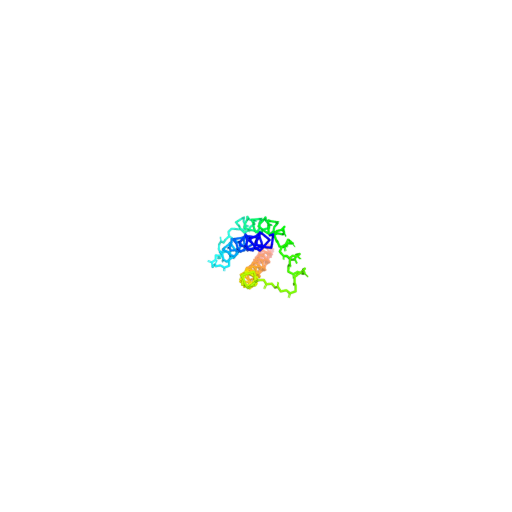23 -3.579 -10.672 1.00 85.56 103 LYS A C 1
ATOM 849 O O . LYS A 1 103 ? 12.633 -3.330 -11.461 1.00 85.56 103 LYS A O 1
ATOM 854 N N . ALA A 1 104 ? 10.731 -4.426 -10.948 1.00 84.50 104 ALA A N 1
ATOM 855 C CA . ALA A 1 104 ? 10.655 -5.181 -12.197 1.00 84.50 104 ALA A CA 1
ATOM 856 C C . ALA A 1 104 ? 10.553 -4.257 -13.425 1.00 84.50 104 ALA A C 1
ATOM 858 O O . ALA A 1 104 ? 11.282 -4.435 -14.403 1.00 84.50 104 ALA A O 1
ATOM 859 N N . LYS A 1 105 ? 9.710 -3.212 -13.360 1.00 81.94 105 LYS A N 1
ATOM 860 C CA . LYS A 1 105 ? 9.596 -2.202 -14.430 1.00 81.94 105 LYS A CA 1
ATOM 861 C C . LYS A 1 105 ? 10.920 -1.472 -14.671 1.00 81.94 105 LYS A C 1
ATOM 863 O O . LYS A 1 105 ? 11.329 -1.316 -15.819 1.00 81.94 105 LYS A O 1
ATOM 868 N N . LYS A 1 106 ? 11.613 -1.056 -13.605 1.00 87.56 106 LYS A N 1
ATOM 869 C CA . LYS A 1 106 ? 12.928 -0.408 -13.706 1.00 87.56 106 LYS A CA 1
ATOM 870 C C . LYS A 1 106 ? 13.947 -1.313 -14.400 1.00 87.56 106 LYS A C 1
ATOM 872 O O . LYS A 1 106 ? 14.655 -0.848 -15.287 1.00 87.56 106 LYS A O 1
ATOM 877 N N . GLU A 1 107 ? 14.029 -2.581 -14.007 1.00 90.00 107 GLU A N 1
ATOM 878 C CA . GLU A 1 107 ? 14.987 -3.525 -14.586 1.00 90.00 107 GLU A CA 1
ATOM 879 C C . GLU A 1 107 ? 14.734 -3.756 -16.081 1.00 90.00 107 GLU A C 1
ATOM 881 O O . GLU A 1 107 ? 15.678 -3.761 -16.873 1.00 90.00 107 GLU A O 1
ATOM 886 N N . LYS A 1 108 ? 13.460 -3.862 -16.480 1.00 89.25 108 LYS A N 1
ATOM 887 C CA . LYS A 1 108 ? 13.064 -3.965 -17.889 1.00 89.25 108 LYS A CA 1
ATOM 888 C C . LYS A 1 108 ? 13.525 -2.750 -18.703 1.00 89.25 108 LYS A C 1
ATOM 890 O O . LYS A 1 108 ? 14.171 -2.923 -19.730 1.00 89.25 108 LYS A O 1
ATOM 895 N N . ILE A 1 109 ? 13.274 -1.535 -18.208 1.00 89.25 109 ILE A N 1
ATOM 896 C CA . ILE A 1 109 ? 13.696 -0.291 -18.876 1.00 89.25 109 ILE A CA 1
ATOM 897 C C . ILE A 1 109 ? 15.224 -0.220 -19.009 1.00 89.25 109 ILE A C 1
ATOM 899 O O . ILE A 1 109 ? 15.735 0.170 -20.055 1.00 89.25 109 ILE A O 1
ATOM 903 N N . VAL A 1 110 ? 15.973 -0.606 -17.969 1.00 94.06 110 VAL A N 1
ATOM 904 C CA . VAL A 1 110 ? 17.445 -0.609 -18.024 1.00 94.06 110 VAL A CA 1
ATOM 905 C C . VAL A 1 110 ? 17.950 -1.565 -19.106 1.00 94.06 110 VAL A C 1
ATOM 907 O O . VAL A 1 110 ? 18.814 -1.175 -19.889 1.00 94.06 110 VAL A O 1
ATOM 910 N N . LYS A 1 111 ? 17.386 -2.778 -19.194 1.00 94.25 111 LYS A N 1
ATOM 911 C CA . LYS A 1 111 ? 17.730 -3.755 -20.242 1.00 94.25 111 LYS A CA 1
ATOM 912 C C . LYS A 1 111 ? 17.461 -3.201 -21.643 1.00 94.25 111 LYS A C 1
ATOM 914 O O . LYS A 1 111 ? 18.359 -3.219 -22.480 1.00 94.25 111 LYS A O 1
ATOM 919 N N . GLU A 1 112 ? 16.280 -2.624 -21.867 1.00 94.06 112 GLU A N 1
ATOM 920 C CA . GLU A 1 112 ? 15.910 -2.015 -23.153 1.00 94.06 112 GLU A CA 1
ATOM 921 C C . GLU A 1 112 ? 16.868 -0.877 -23.555 1.00 94.06 112 GLU A C 1
ATOM 923 O O . GLU A 1 112 ? 17.295 -0.795 -24.707 1.00 94.06 112 GLU A O 1
ATOM 928 N N . ILE A 1 113 ? 17.268 -0.018 -22.609 1.00 93.81 113 ILE A N 1
ATOM 929 C CA . ILE A 1 113 ? 18.236 1.062 -22.866 1.00 93.81 113 ILE A CA 1
ATOM 930 C C . ILE A 1 113 ? 19.611 0.500 -23.247 1.00 93.81 113 ILE A C 1
ATOM 932 O O . ILE A 1 113 ? 20.228 0.996 -24.193 1.00 93.81 113 ILE A O 1
ATOM 936 N N . SER A 1 114 ? 20.097 -0.522 -22.537 1.00 93.69 114 SER A N 1
ATOM 937 C CA . SER A 1 114 ? 21.375 -1.174 -22.846 1.00 93.69 114 SER A CA 1
ATOM 938 C C . SER A 1 114 ? 21.368 -1.803 -24.241 1.00 93.69 114 SER A C 1
ATOM 940 O O . SER A 1 114 ? 22.286 -1.563 -25.023 1.00 93.69 114 SER A O 1
ATOM 942 N N . GLU A 1 115 ? 20.304 -2.523 -24.600 1.00 94.81 115 GLU A N 1
ATOM 943 C CA . GLU A 1 115 ? 20.150 -3.117 -25.933 1.00 94.81 115 GLU A CA 1
ATOM 944 C C . GLU A 1 115 ? 20.106 -2.052 -27.038 1.00 94.81 115 GLU A C 1
ATOM 946 O O . GLU A 1 115 ? 20.740 -2.200 -28.088 1.00 94.81 115 GLU A O 1
ATOM 951 N N . LEU A 1 116 ? 19.396 -0.942 -26.815 1.00 94.44 116 LEU A N 1
ATOM 952 C CA . LEU A 1 116 ? 19.366 0.186 -27.749 1.00 94.44 116 LEU A CA 1
ATOM 953 C C . LEU A 1 116 ? 20.747 0.829 -27.916 1.00 94.44 116 LEU A C 1
ATOM 955 O O . LEU A 1 116 ? 21.128 1.175 -29.039 1.00 94.44 116 LEU A O 1
ATOM 959 N N . ALA A 1 117 ? 21.509 0.975 -26.831 1.00 92.88 117 ALA A N 1
ATOM 960 C CA . ALA A 1 117 ? 22.866 1.509 -26.872 1.00 92.88 117 ALA A CA 1
ATOM 961 C C . ALA A 1 117 ? 23.806 0.596 -27.676 1.00 92.88 117 ALA A C 1
ATOM 963 O O . ALA A 1 117 ? 24.502 1.078 -28.577 1.00 92.88 117 ALA A O 1
ATOM 964 N N . ASP A 1 118 ? 23.762 -0.714 -27.430 1.00 93.44 118 ASP A N 1
ATOM 965 C CA . ASP A 1 118 ? 24.555 -1.708 -28.158 1.00 93.44 118 ASP A CA 1
ATOM 966 C C . ASP A 1 118 ? 24.201 -1.737 -29.648 1.00 93.44 118 ASP A C 1
ATOM 968 O O . ASP A 1 118 ? 25.084 -1.706 -30.513 1.00 93.44 118 ASP A O 1
ATOM 972 N N . ASN A 1 119 ? 22.907 -1.716 -29.973 1.00 92.75 119 ASN A N 1
ATOM 973 C CA . ASN A 1 119 ? 22.428 -1.657 -31.352 1.00 92.75 119 ASN A CA 1
ATOM 974 C C . ASN A 1 119 ? 22.883 -0.375 -32.065 1.00 92.75 119 ASN A C 1
ATOM 976 O O . ASN A 1 119 ? 23.276 -0.414 -33.235 1.00 92.75 119 ASN A O 1
ATOM 980 N N . ASN A 1 120 ? 22.884 0.762 -31.366 1.00 92.88 120 ASN A N 1
ATOM 981 C CA . ASN A 1 120 ? 23.377 2.030 -31.899 1.00 92.88 120 ASN A CA 1
ATOM 982 C C . ASN A 1 120 ? 24.897 1.990 -32.147 1.00 92.88 120 ASN A C 1
ATOM 984 O O . ASN A 1 120 ? 25.364 2.418 -33.205 1.00 92.88 120 ASN A O 1
ATOM 988 N N . MET A 1 121 ? 25.680 1.412 -31.228 1.00 91.81 121 MET A N 1
ATOM 989 C CA . MET A 1 121 ? 27.123 1.222 -31.425 1.00 91.81 121 MET A CA 1
ATOM 990 C C . MET A 1 121 ? 27.427 0.320 -32.627 1.00 91.81 121 MET A C 1
ATOM 992 O O . MET A 1 121 ? 28.258 0.681 -33.465 1.00 91.81 121 MET A O 1
ATOM 996 N N . ARG A 1 122 ? 26.713 -0.806 -32.763 1.00 90.50 122 ARG A N 1
ATOM 997 C CA . ARG A 1 122 ? 26.846 -1.715 -33.914 1.00 90.50 122 ARG A CA 1
ATOM 998 C C . ARG A 1 122 ? 26.535 -1.011 -35.235 1.00 90.50 122 ARG A C 1
ATOM 1000 O O . ARG A 1 122 ? 27.312 -1.145 -36.179 1.00 90.50 122 ARG A O 1
ATOM 1007 N N . ARG A 1 123 ? 25.461 -0.210 -35.298 1.00 90.25 123 ARG A N 1
ATOM 1008 C CA . ARG A 1 123 ? 25.132 0.601 -36.488 1.00 90.25 123 ARG A CA 1
ATOM 1009 C C . ARG A 1 123 ? 26.247 1.585 -36.837 1.00 90.25 123 ARG A C 1
ATOM 1011 O O . ARG A 1 123 ? 26.744 1.552 -37.957 1.00 90.25 123 ARG A O 1
ATOM 1018 N N . LYS A 1 124 ? 26.723 2.383 -35.874 1.00 88.50 124 LYS A N 1
ATOM 1019 C CA . LYS A 1 124 ? 27.819 3.346 -36.106 1.00 88.50 124 LYS A CA 1
ATOM 1020 C C . LYS A 1 124 ? 29.098 2.673 -36.607 1.00 88.50 124 LYS A C 1
ATOM 1022 O O . LYS A 1 124 ? 29.786 3.225 -37.465 1.00 88.50 124 LYS A O 1
ATOM 1027 N N . PHE A 1 125 ? 29.436 1.499 -36.076 1.00 83.25 125 PHE A N 1
ATOM 1028 C CA . PHE A 1 125 ? 30.586 0.726 -36.545 1.00 83.25 125 PHE A CA 1
ATOM 1029 C C . PHE A 1 125 ? 30.392 0.237 -37.989 1.00 83.25 125 PHE A C 1
ATOM 1031 O O . PHE A 1 125 ? 31.285 0.377 -38.829 1.00 83.25 125 PHE A O 1
ATOM 1038 N N . PHE A 1 126 ? 29.210 -0.291 -38.302 1.00 81.12 126 PHE A N 1
ATOM 103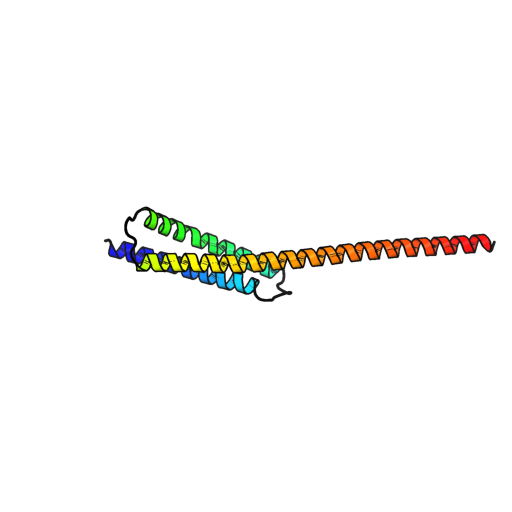9 C CA . PHE A 1 126 ? 28.864 -0.747 -39.645 1.00 81.12 126 PHE A CA 1
ATOM 1040 C C . PHE A 1 126 ? 28.899 0.389 -40.682 1.00 81.12 126 PHE A C 1
ATOM 1042 O O . PHE A 1 126 ? 29.474 0.231 -41.759 1.00 81.12 126 PHE A O 1
ATOM 1049 N N . ASP A 1 127 ? 28.380 1.569 -40.342 1.00 83.31 127 ASP A N 1
ATOM 1050 C CA . ASP A 1 127 ? 28.399 2.731 -41.238 1.00 83.31 127 ASP A CA 1
ATOM 1051 C C . ASP A 1 127 ? 29.832 3.216 -41.511 1.00 83.31 127 ASP A C 1
ATOM 1053 O O . ASP A 1 127 ? 30.200 3.499 -42.656 1.00 83.31 127 ASP A O 1
ATOM 1057 N N . ARG A 1 128 ? 30.692 3.233 -40.481 1.00 80.69 128 ARG A N 1
ATOM 1058 C CA . ARG A 1 128 ? 32.117 3.582 -40.626 1.00 80.69 128 ARG A CA 1
ATOM 1059 C C . ARG A 1 128 ? 32.869 2.595 -41.516 1.00 80.69 128 ARG A C 1
ATOM 1061 O O . ARG A 1 128 ? 33.658 3.014 -42.361 1.00 80.69 128 ARG A O 1
ATOM 1068 N N . THR A 1 129 ? 32.628 1.296 -41.349 1.00 77.31 129 THR A N 1
ATOM 1069 C CA . THR A 1 129 ? 33.300 0.253 -42.143 1.00 77.31 129 THR A CA 1
ATOM 1070 C C . THR A 1 129 ? 32.846 0.254 -43.603 1.00 77.31 129 THR A C 1
ATOM 1072 O O . THR A 1 129 ? 33.688 0.121 -44.493 1.00 77.31 129 THR A O 1
ATOM 1075 N N . LYS A 1 130 ? 31.560 0.508 -43.884 1.00 74.12 130 LYS A N 1
ATOM 1076 C CA . LYS A 1 130 ? 31.072 0.748 -45.254 1.00 74.12 130 LYS A CA 1
ATOM 1077 C C . LYS A 1 130 ? 31.742 1.956 -45.909 1.00 74.12 130 LYS A C 1
ATOM 1079 O O . LYS A 1 130 ? 32.240 1.838 -47.029 1.00 74.12 130 LYS A O 1
ATOM 1084 N N . GLY A 1 131 ? 31.805 3.090 -45.208 1.00 69.44 131 GLY A N 1
ATOM 1085 C CA . GLY A 1 131 ? 32.453 4.302 -45.716 1.00 69.44 131 GLY A CA 1
ATOM 1086 C C . GLY A 1 131 ? 33.947 4.110 -46.003 1.00 69.44 131 GLY A C 1
ATOM 1087 O O . GLY A 1 131 ? 34.446 4.571 -47.029 1.00 69.44 131 GLY A O 1
ATOM 1088 N N . ALA A 1 132 ? 34.663 3.382 -45.140 1.00 68.44 132 ALA A N 1
ATOM 1089 C CA . ALA A 1 132 ? 36.075 3.058 -45.351 1.00 68.44 132 ALA A CA 1
ATOM 1090 C C . ALA A 1 132 ? 36.293 2.133 -46.561 1.00 68.44 132 ALA A C 1
ATOM 1092 O O . ALA A 1 132 ? 37.213 2.356 -47.348 1.00 68.44 132 ALA A O 1
ATOM 1093 N N . ARG A 1 133 ? 35.428 1.127 -46.747 1.00 65.44 133 ARG A N 1
ATOM 1094 C CA . ARG A 1 133 ? 35.512 0.182 -47.871 1.00 65.44 133 ARG A CA 1
ATOM 1095 C C . ARG A 1 133 ? 35.264 0.860 -49.221 1.00 65.44 133 ARG A C 1
ATOM 1097 O O . ARG A 1 133 ? 35.970 0.547 -50.172 1.00 65.44 133 ARG A O 1
ATOM 1104 N N . SER A 1 134 ? 34.328 1.810 -49.289 1.00 64.69 134 SER A N 1
ATOM 1105 C CA . SER A 1 134 ? 34.077 2.611 -50.499 1.00 64.69 134 SER A CA 1
ATOM 1106 C C . SER A 1 134 ? 35.315 3.413 -50.910 1.00 64.69 134 SER A C 1
ATOM 1108 O O . SER A 1 134 ? 35.776 3.291 -52.038 1.00 64.69 134 SER A O 1
ATOM 1110 N N . LYS A 1 135 ? 35.926 4.143 -49.964 1.00 65.75 135 LYS A N 1
ATOM 1111 C CA . LYS A 1 135 ? 37.142 4.935 -50.224 1.00 65.75 135 LYS A CA 1
ATOM 1112 C C . LYS A 1 135 ? 38.322 4.077 -50.687 1.00 65.75 135 LYS A C 1
ATOM 1114 O O . LYS A 1 135 ? 39.099 4.506 -51.530 1.00 65.75 135 LYS A O 1
ATOM 1119 N N . PHE A 1 136 ? 38.463 2.867 -50.145 1.00 60.62 136 PHE A N 1
ATOM 1120 C CA . PHE A 1 136 ? 39.516 1.934 -50.558 1.00 60.62 136 PHE A CA 1
ATOM 1121 C C . PHE A 1 136 ? 39.334 1.408 -51.990 1.00 60.62 136 PHE A C 1
ATOM 1123 O O . PHE A 1 136 ? 40.328 1.185 -52.679 1.00 60.62 136 PHE A O 1
ATOM 1130 N N . ILE A 1 137 ? 38.092 1.196 -52.437 1.00 63.50 137 ILE A N 1
ATOM 1131 C CA . ILE A 1 137 ? 37.797 0.773 -53.815 1.00 63.50 137 ILE A CA 1
ATOM 1132 C C . ILE A 1 137 ? 38.099 1.916 -54.789 1.00 63.50 137 ILE A C 1
ATOM 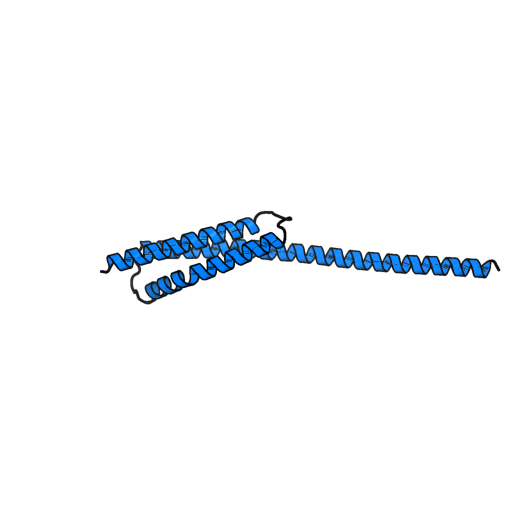1134 O O . ILE A 1 137 ? 38.783 1.682 -55.782 1.00 63.50 137 ILE A O 1
ATOM 1138 N N . ASP A 1 138 ? 37.694 3.145 -54.458 1.00 61.75 138 ASP A N 1
ATOM 1139 C CA . ASP A 1 138 ? 37.943 4.327 -55.296 1.00 61.75 138 ASP A CA 1
ATOM 1140 C C . ASP A 1 138 ? 39.443 4.600 -55.506 1.00 61.75 138 ASP A C 1
ATOM 1142 O O . ASP A 1 138 ? 39.854 5.020 -56.585 1.00 61.75 138 ASP A O 1
ATOM 1146 N N . ILE A 1 139 ? 40.280 4.332 -54.495 1.00 66.56 139 ILE A N 1
ATOM 1147 C CA . ILE A 1 139 ? 41.745 4.462 -54.599 1.00 66.56 139 ILE A CA 1
ATOM 1148 C C . ILE A 1 139 ? 42.348 3.382 -55.505 1.00 66.56 139 ILE A C 1
ATOM 1150 O O . ILE A 1 139 ? 43.316 3.656 -56.199 1.00 66.56 139 ILE A O 1
ATOM 1154 N N . LYS A 1 140 ? 41.800 2.160 -55.515 1.00 59.78 140 LYS A N 1
ATOM 1155 C CA . LYS A 1 140 ? 42.309 1.058 -56.352 1.00 59.78 140 LYS A CA 1
ATOM 1156 C C . LYS A 1 140 ? 41.901 1.148 -57.826 1.00 59.78 140 LYS A C 1
ATOM 1158 O O . LYS A 1 140 ? 42.459 0.413 -58.632 1.00 59.78 140 LYS A O 1
ATOM 1163 N N . GLN A 1 141 ? 40.901 1.963 -58.158 1.00 63.88 141 GLN A N 1
ATOM 1164 C CA . GLN A 1 141 ? 40.400 2.142 -59.527 1.00 63.88 141 GLN A CA 1
ATOM 1165 C C . GLN A 1 141 ? 40.998 3.367 -60.245 1.00 63.88 141 GLN A C 1
ATOM 1167 O O . GLN A 1 141 ? 40.650 3.611 -61.399 1.00 63.88 141 GLN A O 1
ATOM 1172 N N . ARG A 1 142 ? 41.874 4.128 -59.576 1.00 55.06 142 ARG A N 1
ATOM 1173 C CA . ARG A 1 142 ? 42.685 5.209 -60.156 1.00 55.06 142 ARG A CA 1
ATOM 1174 C C . ARG A 1 142 ? 44.106 4.728 -60.403 1.00 55.06 142 ARG A C 1
ATOM 1176 O O . ARG A 1 142 ? 44.695 5.217 -61.388 1.00 55.06 142 ARG A O 1
#

pLDDT: mean 80.29, std 9.94, range [53.41, 94.81]

Foldseek 3Di:
DVVVVLVVLLVLLVLLLVLLVVLLVLLLVLLPDCPPDPVVNVVVSVVVNVVSVVVNVVSVVVNVVVVVVDPDDPPSSVVSVVSSVVSVVSSVVSVVSNVVVVVVVVVVVVVVVVVVVVVVVVVVVVVVVVVVVVVVVVVVVD

Secondary structure (DSSP, 8-state):
-HHHHHHHHHHHHHHHHHHHHHHHHHHHHHHSS-TT--HHHHHHHHHHHHHHHHHHHHHHHHHHHHHHH-SS--HHHHHHHHHHHHHHHHHHHHHHHHHHHHHHHHHHHHHHHHHHHHHHHHHHHHHHHHHHHHHHHHHHT-